Protein AF-M3HJ06-F1 (afdb_monomer)

Mean predicted aligned error: 12.3 Å

Sequence (141 aa):
MNFLERIQNQKVKDTDTFRDLQANIYREYIKHQLALKNFLQAMDILERYIQIGNKYYEDSEAQGFLANCYERAYRLSKKNRDDIAREKYDILRKNTDFYTLSSNLEKTLRIILNFPKNFLKTKQEFLINYLGSAKNLSNNQ

Solvent-accessible surface area (backbone atoms only — not comparable to full-atom values): 7794 Å² total; per-residue (Å²): 134,62,76,71,74,70,61,76,58,60,78,56,61,71,32,66,68,46,44,53,52,52,45,52,53,43,51,56,51,34,53,53,27,52,75,70,65,37,39,73,66,24,34,63,46,42,58,54,41,35,65,75,38,68,78,47,49,68,29,60,67,58,44,52,54,36,28,52,24,27,50,52,50,24,55,48,20,60,73,70,68,35,66,69,58,25,54,54,24,52,52,50,25,53,55,39,50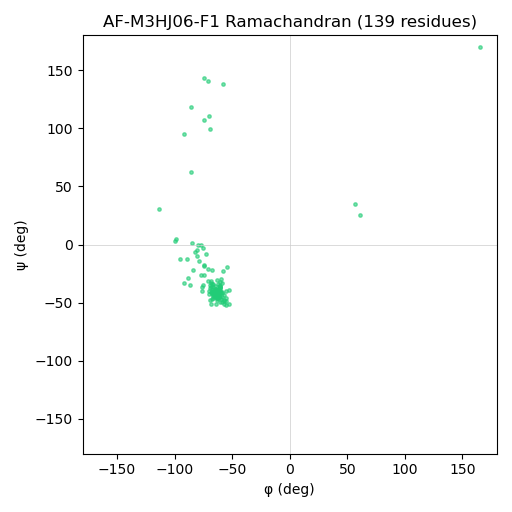,49,51,49,52,51,52,50,48,51,54,49,49,53,57,64,68,72,50,68,76,90,65,54,79,70,44,60,61,51,54,52,50,55,56,52,54,55,54,61,67,68,71,76,114

Organism: NCBI:txid1001598

Secondary structure (DSSP, 8-state):
--TTTT---HHHHTSHHHHHHHHHHHHHHHHHHHHTT-HHHHHHHHHHHHTT-HHHHT-HHHHHHHHHHHHHHHHHHHHHT-HHHHHHHHHHHHHHHHHHHHHHHHHHHHHHHTS-GGG-TTHHHHHHHHHHHHHHHHS--

Radius of gyration: 19.93 Å; Cα contacts (8 Å, |Δi|>4): 89; chains: 1; bounding box: 52×38×54 Å

pLDDT: mean 76.67, std 16.76, range [36.75, 93.75]

Structure (mmCIF, N/CA/C/O backbone):
data_AF-M3HJ06-F1
#
_entry.id   AF-M3HJ06-F1
#
loop_
_atom_site.group_PDB
_atom_site.id
_atom_site.type_symbol
_atom_site.label_atom_id
_atom_site.label_alt_id
_atom_site.label_comp_id
_atom_site.label_asym_id
_atom_site.label_entity_id
_atom_site.label_seq_id
_atom_site.pdbx_PDB_ins_code
_atom_site.Cartn_x
_atom_site.Cartn_y
_atom_site.Cartn_z
_atom_site.occupancy
_atom_site.B_iso_or_equiv
_atom_site.auth_seq_id
_atom_site.auth_comp_id
_atom_site.auth_asym_id
_atom_site.auth_atom_id
_atom_site.pdbx_PDB_model_num
ATOM 1 N N . MET A 1 1 ? -13.301 -13.461 -5.857 1.00 44.66 1 MET A N 1
ATOM 2 C CA . MET A 1 1 ? -14.358 -12.445 -6.053 1.00 44.66 1 MET A CA 1
ATOM 3 C C . MET A 1 1 ? -15.022 -12.183 -4.714 1.00 44.66 1 MET A C 1
ATOM 5 O O . MET A 1 1 ? -15.410 -13.134 -4.047 1.00 44.66 1 MET A O 1
ATOM 9 N N . ASN A 1 2 ? -14.986 -10.928 -4.272 1.00 60.72 2 ASN A N 1
ATOM 10 C CA . ASN A 1 2 ? -14.997 -10.518 -2.867 1.00 60.72 2 ASN A CA 1
ATOM 11 C C . ASN A 1 2 ? -16.444 -10.416 -2.343 1.00 60.72 2 ASN A C 1
ATOM 13 O O . ASN A 1 2 ? -17.223 -9.613 -2.847 1.00 60.72 2 ASN A O 1
ATOM 17 N N . PHE A 1 3 ? -16.842 -11.199 -1.333 1.00 69.44 3 PHE A N 1
ATOM 18 C CA . PHE A 1 3 ? -18.203 -11.119 -0.76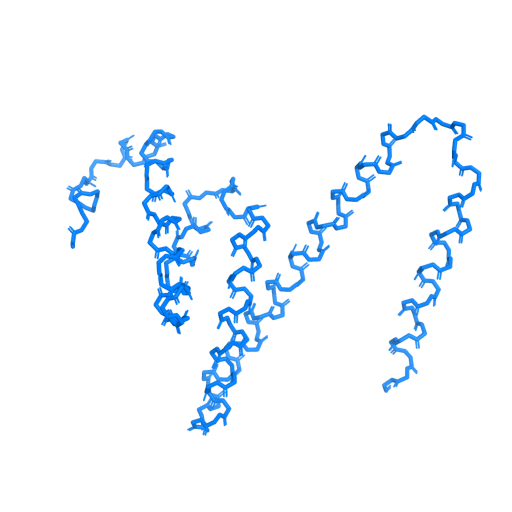4 1.00 69.44 3 PHE A CA 1
ATOM 19 C C . PHE A 1 3 ? -18.545 -9.716 -0.231 1.00 69.44 3 PHE A C 1
ATOM 21 O O . PHE A 1 3 ? -19.713 -9.337 -0.203 1.00 69.44 3 PHE A O 1
ATOM 28 N N . LEU A 1 4 ? -17.527 -8.920 0.102 1.00 68.75 4 LEU A N 1
ATOM 29 C CA . LEU A 1 4 ? -17.666 -7.518 0.491 1.00 68.75 4 LEU A CA 1
ATOM 30 C C . LEU A 1 4 ? -18.115 -6.601 -0.653 1.00 68.75 4 LEU A C 1
ATOM 32 O O . LEU A 1 4 ? -18.844 -5.645 -0.407 1.00 68.75 4 LEU A O 1
ATOM 36 N N . GLU A 1 5 ? -17.754 -6.898 -1.904 1.00 69.94 5 GLU A N 1
ATOM 37 C CA . GLU A 1 5 ? -18.178 -6.106 -3.072 1.00 69.94 5 GLU A CA 1
ATOM 38 C C . GLU A 1 5 ? -19.671 -6.294 -3.378 1.00 69.94 5 GLU A C 1
ATOM 40 O O . GLU A 1 5 ? -20.297 -5.428 -3.989 1.00 69.94 5 GLU A O 1
ATOM 45 N N . ARG A 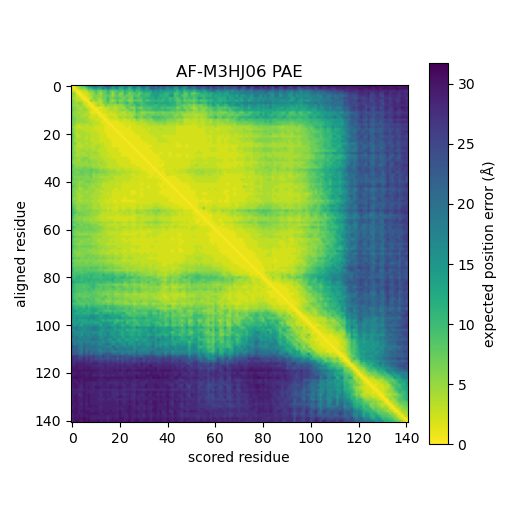1 6 ? -20.267 -7.397 -2.901 1.00 77.62 6 ARG A N 1
ATOM 46 C CA . ARG A 1 6 ? -21.709 -7.665 -3.023 1.00 77.62 6 ARG A CA 1
ATOM 47 C C . ARG A 1 6 ? -22.552 -6.820 -2.071 1.00 77.62 6 ARG A C 1
ATOM 49 O O . ARG A 1 6 ? -23.752 -6.679 -2.297 1.00 77.62 6 ARG A O 1
ATOM 56 N N . ILE A 1 7 ? -21.957 -6.260 -1.019 1.00 78.31 7 ILE A N 1
ATOM 57 C CA . ILE A 1 7 ? -22.654 -5.334 -0.128 1.00 78.31 7 ILE A CA 1
ATOM 58 C C . ILE A 1 7 ? -22.787 -4.011 -0.880 1.00 78.31 7 ILE A C 1
ATOM 60 O O . ILE A 1 7 ? -21.807 -3.304 -1.077 1.00 78.31 7 ILE A O 1
ATOM 64 N N . GLN A 1 8 ? -23.995 -3.676 -1.336 1.00 78.75 8 GLN A N 1
ATOM 65 C CA . GLN A 1 8 ? -24.256 -2.419 -2.053 1.00 78.75 8 GLN A CA 1
ATOM 66 C C . GLN A 1 8 ? -24.767 -1.296 -1.146 1.00 78.75 8 GLN A C 1
ATOM 68 O O . GLN A 1 8 ? -24.783 -0.137 -1.548 1.00 78.75 8 GLN A O 1
ATOM 73 N N . ASN A 1 9 ? -25.160 -1.618 0.090 1.00 87.06 9 ASN A N 1
ATOM 74 C CA . ASN A 1 9 ? -25.674 -0.629 1.026 1.00 87.06 9 ASN A CA 1
ATOM 75 C C . ASN A 1 9 ? -24.551 0.311 1.494 1.00 87.06 9 ASN A C 1
ATOM 77 O O . ASN A 1 9 ? -23.668 -0.091 2.254 1.00 87.06 9 ASN A O 1
ATOM 81 N N . GLN A 1 10 ? -24.619 1.572 1.065 1.00 81.88 10 GLN A N 1
ATOM 82 C CA . GLN A 1 10 ? -23.610 2.585 1.369 1.00 81.88 10 GLN A CA 1
ATOM 83 C C . GLN A 1 10 ? -23.471 2.846 2.876 1.00 81.88 10 GLN A C 1
ATOM 85 O O . GLN A 1 10 ? -22.356 2.967 3.372 1.00 81.88 10 GLN A O 1
ATOM 90 N N . LYS A 1 11 ? -24.576 2.792 3.634 1.00 83.88 11 LYS A N 1
ATOM 91 C CA . LYS A 1 11 ? -24.543 2.972 5.096 1.00 83.88 11 LYS A CA 1
ATOM 92 C C . LYS A 1 11 ? -23.690 1.916 5.791 1.00 83.88 11 LYS A C 1
ATOM 94 O O . LYS A 1 11 ? -23.091 2.207 6.813 1.00 83.88 11 LYS A O 1
ATOM 99 N N . VAL A 1 12 ? -23.640 0.700 5.241 1.00 82.62 12 VAL A N 1
ATOM 100 C CA . VAL A 1 12 ? -22.798 -0.385 5.763 1.00 82.62 12 VAL A CA 1
ATOM 101 C C . VAL A 1 12 ? -21.338 -0.157 5.374 1.00 82.62 12 VAL A C 1
ATOM 103 O O . VAL A 1 12 ? -20.462 -0.339 6.212 1.00 82.62 12 VAL A O 1
ATOM 106 N N . LYS A 1 13 ? -21.064 0.305 4.147 1.00 82.06 13 LYS A N 1
ATOM 107 C CA . LYS A 1 13 ? -19.698 0.617 3.683 1.00 82.06 13 LYS A CA 1
ATOM 108 C C . LYS A 1 13 ? -19.026 1.745 4.457 1.00 82.06 13 LYS A C 1
ATOM 110 O O . LYS A 1 13 ? -17.806 1.755 4.595 1.00 82.06 13 LYS A O 1
ATOM 115 N N . ASP A 1 14 ? -19.824 2.686 4.945 1.00 83.50 14 ASP A N 1
ATOM 116 C CA . ASP A 1 14 ? -19.328 3.822 5.713 1.00 83.50 14 ASP A CA 1
ATOM 117 C C . ASP A 1 14 ? -19.087 3.498 7.189 1.00 83.50 14 ASP A C 1
ATOM 119 O O . ASP A 1 14 ? -18.516 4.321 7.900 1.00 83.50 14 ASP A O 1
ATOM 123 N N . THR A 1 15 ? -19.463 2.299 7.647 1.00 89.75 15 THR A N 1
ATOM 124 C CA . THR A 1 15 ? -19.128 1.854 9.003 1.00 89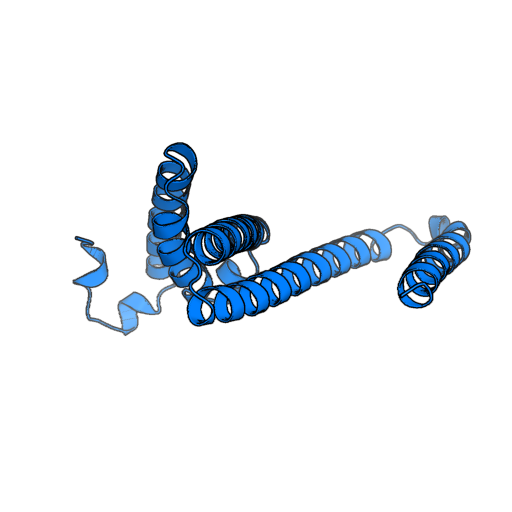.75 15 THR A CA 1
ATOM 125 C C . THR A 1 15 ? -17.639 1.559 9.138 1.00 89.75 15 THR A C 1
ATOM 127 O O . THR A 1 15 ? -17.020 0.947 8.262 1.00 89.75 15 THR A O 1
ATOM 130 N N . ASP A 1 16 ? -17.074 1.929 10.286 1.00 88.62 16 ASP A N 1
ATOM 131 C CA . ASP A 1 16 ? -15.672 1.647 10.600 1.00 88.62 16 ASP A CA 1
ATOM 132 C C . ASP A 1 16 ? -15.384 0.141 10.615 1.00 88.62 16 ASP A C 1
ATOM 134 O O . ASP A 1 16 ? -14.345 -0.294 10.131 1.00 88.62 16 ASP A O 1
ATOM 138 N N . THR A 1 17 ? -16.337 -0.679 11.070 1.00 89.56 17 THR A N 1
ATOM 139 C CA . THR A 1 17 ? -16.220 -2.145 11.069 1.00 89.56 17 THR A CA 1
ATOM 140 C C . THR A 1 17 ? -16.084 -2.728 9.666 1.00 89.56 17 THR A C 1
ATOM 142 O O . THR A 1 17 ? -15.278 -3.637 9.459 1.00 89.56 17 THR A O 1
ATOM 145 N N . PHE A 1 18 ? -16.833 -2.213 8.686 1.00 89.25 18 PHE A N 1
ATOM 146 C CA . PHE A 1 18 ? -16.686 -2.641 7.295 1.00 89.25 18 PHE A CA 1
ATOM 147 C C . PHE A 1 18 ? -15.321 -2.235 6.729 1.00 89.25 18 PHE A C 1
ATOM 149 O O . PHE A 1 18 ? -14.643 -3.060 6.113 1.00 89.25 18 PHE A O 1
ATOM 156 N N . ARG A 1 19 ? -14.902 -0.985 6.964 1.00 89.44 19 ARG A N 1
ATOM 157 C CA . ARG A 1 19 ? -13.615 -0.455 6.487 1.00 89.44 19 ARG A CA 1
ATOM 158 C C . ARG A 1 19 ? -12.429 -1.196 7.102 1.00 89.44 19 ARG A C 1
ATOM 160 O O . ARG A 1 19 ? -11.518 -1.579 6.373 1.00 89.44 19 ARG A O 1
ATOM 167 N N . ASP A 1 20 ? -12.472 -1.493 8.401 1.00 90.81 20 ASP A N 1
ATOM 168 C CA . ASP A 1 20 ? -11.437 -2.273 9.085 1.00 90.81 20 ASP A CA 1
ATOM 169 C C . ASP A 1 20 ? -11.373 -3.717 8.562 1.00 90.81 20 ASP A C 1
ATOM 171 O O . ASP A 1 20 ? -10.281 -4.235 8.320 1.00 90.81 20 ASP A O 1
ATOM 175 N N . LEU A 1 21 ? -12.518 -4.363 8.314 1.00 90.75 21 LEU A N 1
ATOM 176 C CA . LEU A 1 21 ? -12.546 -5.704 7.722 1.00 90.75 21 LEU A CA 1
ATOM 177 C C . LEU A 1 21 ? -11.954 -5.709 6.305 1.00 90.75 21 LEU A C 1
ATOM 179 O O . LEU A 1 21 ? -11.124 -6.562 5.982 1.00 90.75 21 LEU A O 1
ATOM 183 N N . GLN A 1 22 ? -12.349 -4.744 5.472 1.00 90.38 22 GLN A N 1
ATOM 184 C CA . GLN A 1 22 ? -11.814 -4.579 4.122 1.00 90.38 22 GLN A CA 1
ATOM 185 C C . GLN A 1 22 ? -10.297 -4.346 4.150 1.00 90.38 22 GLN A C 1
ATOM 187 O O . GLN A 1 22 ? -9.553 -5.014 3.430 1.00 90.38 22 GLN A O 1
ATOM 192 N N . ALA A 1 23 ? -9.834 -3.455 5.026 1.00 90.81 23 ALA A N 1
ATOM 193 C CA . ALA A 1 23 ? -8.424 -3.147 5.216 1.00 90.81 23 ALA A CA 1
ATOM 194 C C . ALA A 1 23 ? -7.610 -4.374 5.657 1.00 90.81 23 ALA A C 1
ATOM 196 O O . ALA A 1 23 ? -6.500 -4.584 5.169 1.00 90.81 23 ALA A O 1
ATOM 197 N N . ASN A 1 24 ? -8.155 -5.213 6.543 1.00 91.50 24 ASN A N 1
ATOM 198 C CA . ASN A 1 24 ? -7.488 -6.437 6.996 1.00 91.50 24 ASN A CA 1
ATOM 199 C C . ASN A 1 24 ? -7.347 -7.470 5.873 1.00 91.50 24 ASN A C 1
ATOM 201 O O . ASN A 1 24 ? -6.274 -8.048 5.705 1.00 91.50 24 ASN A O 1
ATOM 205 N N . ILE A 1 25 ? -8.391 -7.657 5.063 1.00 91.38 25 ILE A N 1
ATOM 206 C CA . ILE A 1 25 ? -8.334 -8.558 3.904 1.00 91.38 25 ILE A CA 1
ATOM 207 C C . ILE A 1 25 ? -7.294 -8.069 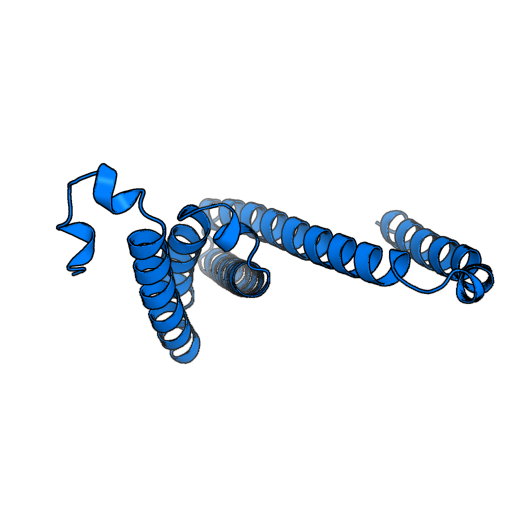2.897 1.00 91.38 25 ILE A C 1
ATOM 209 O O . ILE A 1 25 ? -6.496 -8.863 2.400 1.00 91.38 25 ILE A O 1
ATOM 213 N N . TYR A 1 26 ? -7.270 -6.764 2.616 1.00 92.56 26 TYR A N 1
ATOM 214 C CA . TYR A 1 26 ? -6.266 -6.189 1.726 1.00 92.56 26 TYR A CA 1
ATOM 215 C C . TYR A 1 26 ? -4.855 -6.373 2.277 1.00 92.56 26 TYR A C 1
ATOM 217 O O . TYR A 1 26 ? -3.992 -6.818 1.528 1.00 92.56 26 TYR A O 1
ATOM 225 N N . ARG A 1 27 ? -4.616 -6.123 3.572 1.00 91.12 27 ARG A N 1
ATOM 226 C CA . ARG A 1 27 ? -3.293 -6.318 4.189 1.00 91.12 27 ARG A CA 1
ATOM 227 C C . ARG A 1 27 ? -2.773 -7.741 4.039 1.00 91.12 27 ARG A C 1
ATOM 229 O O . ARG A 1 27 ? -1.638 -7.921 3.603 1.00 91.12 27 ARG A O 1
ATOM 236 N N . GLU A 1 28 ? -3.584 -8.743 4.358 1.00 92.44 28 GLU A N 1
ATOM 237 C CA . GLU A 1 28 ? -3.160 -10.141 4.221 1.00 92.44 28 GLU A CA 1
ATOM 238 C C . GLU A 1 28 ? -2.912 -10.515 2.758 1.00 92.44 28 GLU A C 1
ATOM 240 O O . GLU A 1 28 ? -1.897 -11.130 2.426 1.00 92.44 28 GLU A O 1
ATOM 245 N N . TYR A 1 29 ? -3.768 -10.054 1.846 1.00 92.00 29 TYR A N 1
ATOM 246 C CA . TYR A 1 29 ? -3.555 -10.296 0.425 1.00 92.00 29 TYR A CA 1
ATOM 247 C C . TYR A 1 29 ? -2.267 -9.637 -0.090 1.00 92.00 29 TYR A C 1
ATOM 249 O O . TYR A 1 29 ? -1.493 -10.278 -0.802 1.00 92.00 29 TYR A O 1
ATOM 257 N N . ILE A 1 30 ? -1.998 -8.385 0.294 1.00 92.88 30 ILE A N 1
ATOM 258 C CA . ILE A 1 30 ? -0.771 -7.659 -0.061 1.00 92.88 30 ILE A CA 1
ATOM 259 C C . ILE A 1 30 ? 0.456 -8.436 0.415 1.00 92.88 30 ILE A C 1
ATOM 261 O O . ILE A 1 30 ? 1.362 -8.669 -0.384 1.00 92.88 30 ILE A O 1
ATOM 265 N N . LYS A 1 31 ? 0.474 -8.900 1.672 1.00 92.38 31 LYS A N 1
ATOM 266 C CA . LYS A 1 31 ? 1.584 -9.702 2.215 1.00 92.38 31 LYS A CA 1
ATOM 267 C C . LYS A 1 31 ? 1.863 -10.936 1.359 1.00 92.38 31 LYS A C 1
ATOM 269 O O . LYS A 1 31 ? 3.016 -11.187 1.007 1.00 92.38 31 LYS A O 1
ATOM 274 N N . HIS A 1 32 ? 0.823 -11.675 0.974 1.00 93.75 32 HIS A N 1
ATOM 275 C CA . HIS A 1 32 ? 0.980 -12.846 0.113 1.00 93.75 32 HIS A CA 1
ATOM 276 C C . HIS A 1 32 ? 1.506 -12.486 -1.281 1.00 93.75 32 HIS A C 1
ATOM 278 O O . HIS A 1 32 ? 2.412 -13.153 -1.780 1.00 93.75 32 HIS A O 1
ATOM 284 N N . GLN A 1 33 ? 1.003 -11.414 -1.901 1.00 92.75 33 GLN A N 1
ATOM 285 C CA . GLN A 1 33 ? 1.495 -10.987 -3.215 1.00 92.75 33 GLN A CA 1
ATOM 286 C C . GLN A 1 33 ? 2.949 -10.514 -3.171 1.00 92.75 33 GLN A C 1
ATOM 288 O O . GLN A 1 33 ? 3.730 -10.843 -4.066 1.00 92.75 33 GLN A O 1
ATOM 293 N N . LEU A 1 34 ? 3.342 -9.793 -2.119 1.00 91.19 34 LEU A N 1
ATOM 294 C CA . LEU A 1 34 ? 4.727 -9.369 -1.919 1.00 91.19 34 LEU A CA 1
ATOM 295 C C . LEU A 1 34 ? 5.657 -10.569 -1.699 1.00 91.19 34 LEU A C 1
ATOM 297 O O . LEU A 1 34 ? 6.729 -10.617 -2.304 1.00 91.19 34 LEU A O 1
ATOM 301 N N . ALA A 1 35 ? 5.234 -11.574 -0.924 1.00 92.50 35 ALA A N 1
ATOM 302 C CA . ALA A 1 35 ? 5.991 -12.814 -0.733 1.00 92.50 35 ALA A CA 1
ATOM 303 C C . ALA A 1 35 ? 6.219 -13.569 -2.057 1.00 92.50 35 ALA A C 1
ATOM 305 O O . ALA A 1 35 ? 7.305 -14.097 -2.300 1.00 92.50 35 ALA A O 1
ATOM 306 N N . LEU A 1 36 ? 5.224 -13.553 -2.948 1.00 93.19 36 LEU A N 1
ATOM 307 C CA . LEU A 1 36 ? 5.309 -14.131 -4.293 1.00 93.19 36 LEU A CA 1
ATOM 308 C C . LEU A 1 36 ? 6.039 -13.235 -5.309 1.00 93.19 36 LEU A C 1
ATOM 310 O O . LEU A 1 36 ? 6.197 -13.630 -6.461 1.00 93.19 36 LEU A O 1
ATOM 314 N N . LYS A 1 37 ? 6.515 -12.049 -4.903 1.00 91.50 37 LYS A N 1
ATOM 315 C CA . LYS A 1 37 ? 7.148 -11.040 -5.775 1.00 91.50 37 LYS A CA 1
ATOM 316 C C . LYS A 1 37 ? 6.225 -10.516 -6.887 1.00 91.50 37 LYS A C 1
ATOM 318 O O . LYS A 1 37 ? 6.696 -10.001 -7.903 1.00 91.50 37 LYS A O 1
ATOM 323 N N . ASN A 1 38 ? 4.913 -10.576 -6.676 1.00 93.12 38 ASN A N 1
ATOM 324 C CA . ASN A 1 38 ? 3.891 -10.069 -7.591 1.00 93.12 38 ASN A CA 1
ATOM 325 C C . ASN A 1 38 ? 3.615 -8.576 -7.352 1.00 93.12 38 ASN A C 1
ATOM 327 O O . ASN A 1 38 ? 2.510 -8.165 -6.998 1.00 93.12 38 ASN A O 1
ATOM 331 N N . PHE A 1 39 ? 4.633 -7.740 -7.560 1.00 90.62 39 PHE A N 1
ATOM 332 C CA . PHE A 1 39 ? 4.593 -6.317 -7.195 1.00 90.62 39 PHE A CA 1
ATOM 333 C C . PHE A 1 39 ? 3.487 -5.516 -7.897 1.00 90.62 39 PHE A C 1
ATOM 335 O O . PHE A 1 39 ? 2.887 -4.651 -7.275 1.00 90.62 39 PHE A O 1
ATOM 342 N N . LEU A 1 40 ? 3.168 -5.813 -9.162 1.00 89.81 40 LEU A N 1
ATOM 343 C CA . LEU A 1 40 ? 2.111 -5.093 -9.891 1.00 89.81 40 LEU A CA 1
ATOM 344 C C . LEU A 1 40 ? 0.712 -5.384 -9.332 1.00 89.81 40 LEU A C 1
ATOM 346 O O . LEU A 1 40 ? -0.128 -4.494 -9.273 1.00 89.81 40 LEU A O 1
ATOM 350 N N . GLN A 1 41 ? 0.470 -6.623 -8.900 1.00 89.81 41 GLN A N 1
ATOM 351 C CA . GLN A 1 41 ? -0.804 -7.022 -8.298 1.00 89.81 41 GLN A CA 1
ATOM 352 C C . GLN A 1 41 ? -0.912 -6.509 -6.858 1.00 89.81 41 GLN A C 1
ATOM 354 O O . GLN A 1 41 ? -1.986 -6.101 -6.429 1.00 89.81 41 GLN A O 1
ATOM 359 N N . ALA A 1 42 ? 0.205 -6.493 -6.122 1.00 92.12 42 ALA A N 1
ATOM 360 C CA . ALA A 1 42 ? 0.270 -5.880 -4.798 1.00 92.12 42 ALA A CA 1
ATOM 361 C C . ALA A 1 42 ? -0.008 -4.368 -4.859 1.00 92.12 42 ALA A C 1
ATOM 363 O O . ALA A 1 42 ? -0.772 -3.863 -4.042 1.00 92.12 42 ALA A O 1
ATOM 364 N N . MET A 1 43 ? 0.559 -3.669 -5.849 1.00 92.69 43 MET A N 1
ATOM 365 C CA . MET A 1 43 ? 0.375 -2.231 -6.080 1.00 92.69 43 MET A CA 1
ATOM 366 C C . MET A 1 43 ? -1.100 -1.847 -6.210 1.00 92.69 43 MET A C 1
ATOM 368 O O . MET A 1 43 ? -1.572 -0.987 -5.479 1.00 92.69 43 MET A O 1
ATOM 372 N N . ASP A 1 44 ? -1.842 -2.534 -7.078 1.00 90.75 44 ASP A N 1
ATOM 373 C CA . ASP A 1 44 ? -3.265 -2.266 -7.320 1.00 90.75 44 ASP A CA 1
ATOM 374 C C . ASP A 1 44 ? -4.129 -2.426 -6.048 1.00 90.75 44 ASP A C 1
ATOM 376 O O . ASP A 1 44 ? -5.146 -1.761 -5.854 1.00 90.75 44 ASP A O 1
ATOM 380 N N . ILE A 1 45 ? -3.721 -3.296 -5.124 1.00 92.44 45 ILE A N 1
ATOM 381 C CA . ILE A 1 45 ? -4.445 -3.507 -3.863 1.00 92.44 45 ILE A CA 1
ATOM 382 C C . ILE A 1 45 ? -3.995 -2.513 -2.796 1.00 92.44 45 ILE A C 1
ATOM 384 O O . ILE A 1 45 ? -4.824 -2.043 -2.021 1.00 92.44 45 ILE A O 1
ATOM 388 N N . LEU A 1 46 ? -2.715 -2.140 -2.788 1.00 92.00 46 LEU A N 1
ATOM 389 C CA . LEU A 1 46 ? -2.186 -1.068 -1.947 1.00 92.00 46 LEU A CA 1
ATOM 390 C C . LEU A 1 46 ? -2.835 0.282 -2.279 1.00 92.00 46 LEU A C 1
ATOM 392 O O . LEU A 1 46 ? -3.252 0.986 -1.363 1.00 92.00 46 LEU A O 1
ATOM 396 N N . GLU A 1 47 ? -2.995 0.614 -3.563 1.00 91.12 47 GLU A N 1
ATOM 397 C CA . GLU A 1 47 ? -3.701 1.826 -4.005 1.00 91.12 47 GLU A CA 1
ATOM 398 C C . GLU A 1 47 ? -5.151 1.848 -3.497 1.00 91.12 47 GLU A C 1
ATOM 400 O O . GLU A 1 47 ? -5.627 2.864 -2.991 1.00 91.12 47 GLU A O 1
ATOM 405 N N . ARG A 1 48 ? -5.842 0.704 -3.543 1.00 90.88 48 ARG A N 1
ATOM 406 C CA . ARG A 1 48 ? -7.199 0.574 -2.994 1.00 90.88 48 ARG A CA 1
ATOM 407 C C . ARG A 1 48 ? -7.235 0.640 -1.469 1.00 90.88 48 ARG A C 1
ATOM 409 O O . ARG A 1 48 ? -8.185 1.184 -0.917 1.00 90.88 48 ARG A O 1
ATOM 416 N N . TYR A 1 49 ? -6.221 0.113 -0.786 1.00 92.25 49 TYR A N 1
ATOM 417 C CA . TYR A 1 49 ? -6.106 0.152 0.674 1.00 92.25 49 TYR A CA 1
ATOM 418 C C . TYR A 1 49 ? -5.981 1.582 1.203 1.00 92.25 49 TYR A C 1
ATOM 420 O O . TYR A 1 49 ? -6.727 1.968 2.103 1.00 92.25 49 TYR A O 1
ATOM 428 N N . ILE A 1 50 ? -5.102 2.395 0.612 1.00 89.81 50 ILE A N 1
ATOM 429 C CA . ILE A 1 50 ? -4.909 3.783 1.058 1.00 89.81 50 ILE A CA 1
ATOM 430 C C . ILE A 1 50 ? -6.138 4.665 0.788 1.00 89.81 50 ILE A C 1
ATOM 432 O O . ILE A 1 50 ? -6.329 5.677 1.455 1.00 89.81 50 ILE A O 1
ATOM 436 N N . GLN A 1 51 ? -6.999 4.270 -0.155 1.00 88.69 51 GLN A N 1
ATOM 437 C CA . GLN A 1 51 ? -8.246 4.970 -0.477 1.00 88.69 51 GLN A CA 1
ATOM 438 C C . GLN A 1 51 ? -9.405 4.648 0.480 1.00 88.69 51 GLN A C 1
ATOM 440 O O . GLN A 1 51 ? -10.425 5.3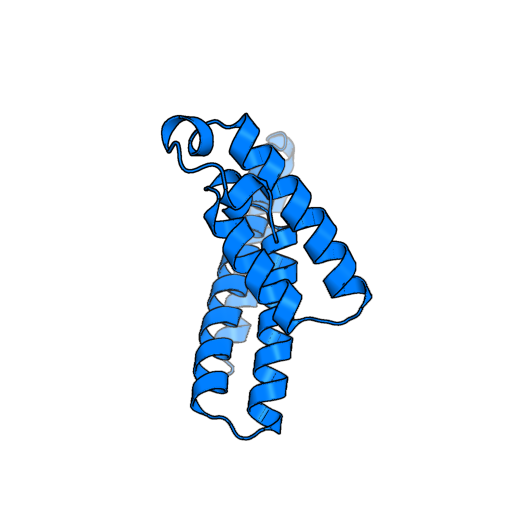31 0.428 1.00 88.69 51 GLN A O 1
ATOM 445 N N . ILE A 1 52 ? -9.276 3.649 1.367 1.00 87.81 52 ILE A N 1
ATOM 446 C CA . ILE A 1 52 ? -10.340 3.298 2.331 1.00 87.81 52 ILE A CA 1
ATOM 447 C C . ILE A 1 52 ? -10.618 4.466 3.296 1.00 87.81 52 ILE A C 1
ATOM 449 O O . ILE A 1 52 ? -11.757 4.674 3.716 1.00 87.81 52 ILE A O 1
ATOM 453 N N . GLY A 1 53 ? -9.588 5.239 3.654 1.00 85.44 53 GLY A N 1
ATOM 454 C CA . GLY A 1 53 ? -9.712 6.415 4.514 1.00 85.44 53 GLY A CA 1
ATOM 455 C C . GLY A 1 53 ? -8.370 6.906 5.061 1.00 85.44 53 GLY A C 1
ATOM 456 O O . GLY A 1 53 ? -7.359 6.211 4.967 1.00 85.44 53 GLY A O 1
ATOM 457 N N . ASN A 1 54 ? -8.371 8.088 5.688 1.00 85.25 54 ASN A N 1
ATOM 458 C CA . ASN A 1 54 ? -7.146 8.778 6.131 1.00 85.25 54 ASN A CA 1
ATOM 459 C C . ASN A 1 54 ? -6.254 7.924 7.043 1.00 85.25 54 ASN A C 1
ATOM 461 O O . ASN A 1 54 ? -5.043 7.899 6.859 1.00 85.25 54 ASN A O 1
ATOM 465 N N . LYS A 1 55 ? -6.853 7.151 7.960 1.00 88.69 55 LYS A N 1
ATOM 466 C CA . LYS A 1 55 ? -6.141 6.213 8.848 1.00 88.69 55 LYS A CA 1
ATOM 467 C C . LYS A 1 55 ? -5.236 5.242 8.078 1.00 88.69 55 LYS A C 1
ATOM 469 O O . LYS A 1 55 ? -4.154 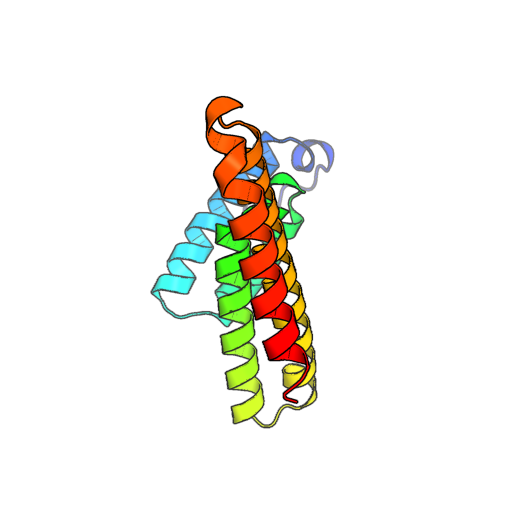4.915 8.551 1.00 88.69 55 LYS A O 1
ATOM 474 N N . TYR A 1 56 ? -5.693 4.758 6.924 1.00 88.38 56 TYR A N 1
ATOM 475 C CA . TYR A 1 56 ? -4.966 3.790 6.097 1.00 88.38 56 TYR A CA 1
ATOM 476 C C . TYR A 1 56 ? -4.025 4.483 5.110 1.00 88.38 56 TYR A C 1
ATOM 478 O O . TYR A 1 56 ? -2.982 3.936 4.771 1.00 88.38 56 TYR A O 1
ATOM 486 N N . TYR A 1 57 ? -4.357 5.704 4.686 1.00 84.19 57 TYR A N 1
ATOM 487 C CA . TYR A 1 57 ? -3.454 6.551 3.912 1.00 84.19 57 TYR A CA 1
ATOM 488 C C . TYR A 1 57 ? -2.202 6.947 4.715 1.00 84.19 57 TYR A C 1
ATOM 490 O O . TYR A 1 57 ? -1.097 6.950 4.179 1.00 84.19 57 TYR A O 1
ATOM 498 N N . GLU A 1 58 ? -2.352 7.225 6.010 1.00 83.44 58 GLU A N 1
ATOM 499 C CA . GLU A 1 58 ? -1.259 7.579 6.932 1.00 83.44 58 GLU A CA 1
ATOM 500 C C . GLU A 1 58 ? -0.419 6.376 7.403 1.00 83.44 58 GLU A C 1
ATOM 502 O O . GLU A 1 58 ? 0.550 6.530 8.159 1.00 83.44 58 GLU A O 1
ATOM 507 N N . ASP A 1 59 ? -0.764 5.168 6.951 1.00 85.81 59 ASP A N 1
ATOM 508 C CA . ASP A 1 59 ? -0.028 3.946 7.246 1.00 85.81 59 ASP A CA 1
ATOM 509 C C . ASP A 1 59 ? 1.335 3.958 6.533 1.00 85.81 59 ASP A C 1
ATOM 511 O O . ASP A 1 59 ? 1.457 3.673 5.340 1.00 85.81 59 ASP A O 1
ATOM 515 N N . SER A 1 60 ? 2.378 4.313 7.289 1.00 81.50 60 SER A N 1
ATOM 516 C CA . SER A 1 60 ? 3.751 4.435 6.780 1.00 81.50 60 SER A CA 1
ATOM 517 C C . SER A 1 60 ? 4.272 3.125 6.180 1.00 81.50 60 SER A C 1
ATOM 519 O O . SER A 1 60 ? 5.007 3.155 5.194 1.00 81.50 60 SER A O 1
ATOM 521 N N . GLU A 1 61 ? 3.858 1.973 6.718 1.00 85.94 61 GLU A N 1
ATOM 522 C CA . GLU A 1 61 ? 4.273 0.672 6.190 1.00 85.94 61 GLU A CA 1
ATOM 523 C C . GLU A 1 61 ? 3.648 0.427 4.809 1.00 85.94 61 GLU A C 1
ATOM 525 O O . GLU A 1 61 ? 4.356 0.106 3.850 1.00 85.94 61 GLU A O 1
ATOM 530 N N . ALA A 1 62 ? 2.340 0.664 4.674 1.00 88.06 62 ALA A N 1
ATOM 531 C CA . ALA A 1 62 ? 1.638 0.525 3.399 1.00 88.06 62 ALA A CA 1
ATOM 532 C C . ALA A 1 62 ? 2.179 1.495 2.336 1.00 88.06 62 ALA A C 1
ATOM 534 O O . ALA A 1 62 ? 2.415 1.093 1.195 1.00 88.06 62 ALA A O 1
ATOM 535 N N . GLN A 1 63 ? 2.444 2.749 2.714 1.00 86.62 63 GLN A N 1
ATOM 536 C CA . GLN A 1 63 ? 3.055 3.739 1.823 1.00 86.62 63 GLN A CA 1
ATOM 537 C C . GLN A 1 63 ? 4.472 3.323 1.398 1.00 86.62 63 GLN A C 1
ATOM 539 O O . GLN A 1 63 ? 4.831 3.456 0.227 1.00 86.62 63 GLN A O 1
ATOM 544 N N . GLY A 1 64 ? 5.260 2.743 2.309 1.00 86.81 64 GLY A N 1
ATOM 545 C CA . GLY A 1 64 ? 6.581 2.192 1.998 1.00 86.81 64 GLY A CA 1
ATOM 546 C C . GLY A 1 64 ? 6.527 1.025 1.005 1.00 86.81 64 GLY A C 1
ATOM 547 O O . GLY A 1 64 ? 7.298 0.991 0.041 1.00 86.81 64 GLY A O 1
ATOM 548 N N . PHE A 1 65 ? 5.588 0.088 1.179 1.00 90.31 65 PHE A N 1
ATOM 549 C CA . PHE A 1 65 ? 5.381 -0.995 0.211 1.00 90.31 65 PHE A CA 1
ATOM 550 C C . PHE A 1 65 ? 4.917 -0.477 -1.151 1.00 90.31 65 PHE A C 1
ATOM 552 O O . PHE A 1 65 ? 5.366 -0.981 -2.184 1.00 90.31 65 PHE A O 1
ATOM 559 N N . LEU A 1 66 ? 4.059 0.543 -1.168 1.00 90.81 66 LEU A N 1
ATOM 560 C CA . LEU A 1 66 ? 3.569 1.144 -2.402 1.00 90.81 66 LEU A CA 1
ATOM 561 C C . LEU A 1 66 ? 4.694 1.852 -3.173 1.00 90.81 66 LEU A C 1
ATOM 563 O O . LEU A 1 66 ? 4.846 1.615 -4.371 1.00 90.81 66 LEU A O 1
ATOM 567 N N . ALA A 1 67 ? 5.551 2.617 -2.487 1.00 88.25 67 ALA A N 1
ATOM 568 C CA . ALA A 1 67 ? 6.742 3.224 -3.086 1.00 88.25 67 ALA A CA 1
ATOM 569 C C . ALA A 1 67 ? 7.667 2.169 -3.718 1.00 88.25 67 ALA A C 1
ATOM 571 O O . ALA A 1 67 ? 8.128 2.327 -4.853 1.00 88.25 67 ALA A O 1
ATOM 572 N N . ASN A 1 68 ? 7.882 1.041 -3.028 1.00 89.19 68 ASN A N 1
ATOM 573 C CA . ASN A 1 68 ? 8.665 -0.073 -3.564 1.00 89.19 68 ASN A CA 1
ATOM 574 C C . ASN A 1 68 ? 8.036 -0.676 -4.832 1.00 89.19 68 ASN A C 1
ATOM 576 O O . ASN A 1 68 ? 8.742 -0.964 -5.805 1.00 89.19 68 ASN A O 1
ATOM 580 N N . CYS A 1 69 ? 6.711 -0.832 -4.844 1.00 91.94 69 CYS A N 1
ATOM 581 C CA . CYS A 1 69 ? 5.987 -1.328 -6.009 1.00 91.94 69 CYS A CA 1
ATOM 582 C C . CYS A 1 69 ? 6.102 -0.368 -7.203 1.00 91.94 69 CYS A C 1
ATOM 584 O O . CYS A 1 69 ? 6.387 -0.827 -8.313 1.00 91.94 69 CYS A O 1
ATOM 586 N N . TYR A 1 70 ? 5.974 0.947 -6.986 1.00 91.12 70 TYR A N 1
ATOM 587 C CA . TYR A 1 70 ? 6.169 1.950 -8.038 1.00 91.12 70 TYR A CA 1
ATOM 588 C C . TYR A 1 70 ? 7.594 1.960 -8.586 1.00 91.12 70 TYR A C 1
ATOM 590 O O . TYR A 1 70 ? 7.773 1.983 -9.802 1.00 91.12 70 TYR A O 1
ATOM 598 N N . GLU A 1 71 ? 8.614 1.857 -7.731 1.00 90.19 71 GLU A N 1
ATOM 599 C CA . GLU A 1 71 ? 10.008 1.732 -8.174 1.00 90.19 71 GLU A CA 1
ATOM 600 C C . GLU A 1 71 ? 10.204 0.491 -9.057 1.00 90.19 71 GLU A C 1
ATOM 602 O O . GLU A 1 71 ? 10.874 0.529 -10.097 1.00 90.19 71 GLU A O 1
ATOM 607 N N . ARG A 1 72 ? 9.577 -0.633 -8.692 1.00 90.62 72 ARG A N 1
ATOM 608 C CA . ARG A 1 72 ? 9.656 -1.854 -9.496 1.00 90.62 72 ARG A CA 1
ATOM 609 C C . ARG A 1 72 ? 8.945 -1.707 -10.840 1.00 90.62 72 ARG A C 1
ATOM 611 O O . ARG A 1 72 ? 9.486 -2.185 -11.843 1.00 90.62 72 ARG A O 1
ATOM 618 N N . ALA A 1 73 ? 7.784 -1.055 -10.857 1.00 89.81 73 ALA A N 1
ATOM 619 C CA . ALA A 1 73 ? 7.017 -0.763 -12.062 1.00 89.81 73 ALA A CA 1
ATOM 620 C C . ALA A 1 73 ? 7.782 0.192 -12.993 1.00 89.81 73 ALA A C 1
ATOM 622 O O . ALA A 1 73 ? 7.950 -0.114 -14.170 1.00 89.81 73 ALA A O 1
ATOM 623 N N . TYR A 1 74 ? 8.380 1.256 -12.456 1.00 90.88 74 TYR A N 1
ATOM 624 C CA . TYR A 1 74 ? 9.252 2.175 -13.190 1.00 90.88 74 TYR A CA 1
ATOM 625 C C . TYR A 1 74 ? 10.415 1.446 -13.883 1.00 90.88 74 TYR A C 1
ATOM 627 O O . TYR A 1 74 ? 10.646 1.615 -15.086 1.00 90.88 74 TYR A O 1
ATOM 635 N N . ARG A 1 75 ? 11.127 0.571 -13.155 1.00 90.31 75 ARG A N 1
ATOM 636 C CA . ARG A 1 75 ? 12.217 -0.242 -13.729 1.00 90.31 75 ARG A CA 1
ATOM 637 C C . ARG A 1 75 ? 11.731 -1.156 -14.852 1.00 90.31 75 ARG A C 1
ATOM 639 O O . ARG A 1 75 ? 12.459 -1.366 -15.823 1.00 90.31 75 ARG A O 1
ATOM 646 N N . LEU A 1 76 ? 10.528 -1.713 -14.717 1.00 91.19 76 LEU A N 1
ATOM 647 C CA . LEU A 1 76 ? 9.922 -2.555 -15.745 1.00 91.19 76 LEU A CA 1
ATOM 648 C C . LEU A 1 76 ? 9.568 -1.737 -16.994 1.00 91.19 76 LEU A C 1
ATOM 650 O O . LEU A 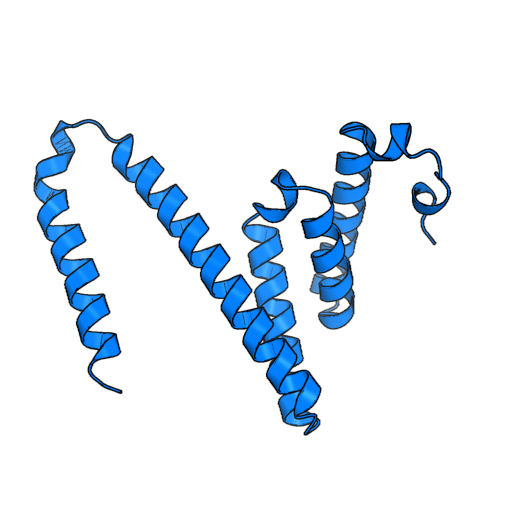1 76 ? 9.954 -2.136 -18.090 1.00 91.19 76 LEU A O 1
ATOM 654 N N . SER A 1 77 ? 8.937 -0.572 -16.839 1.00 88.94 77 SER A N 1
ATOM 655 C CA . SER A 1 77 ? 8.612 0.327 -17.954 1.00 88.94 77 SER A CA 1
ATOM 656 C C . SER A 1 77 ? 9.865 0.792 -18.693 1.00 88.94 77 SER A C 1
ATOM 658 O O . SER A 1 77 ? 9.904 0.777 -19.922 1.00 88.94 77 SER A O 1
ATOM 660 N N . LYS A 1 78 ? 10.949 1.090 -17.960 1.00 90.62 78 LYS A N 1
ATOM 661 C CA . LYS A 1 78 ? 12.257 1.404 -18.554 1.00 90.62 78 LYS A CA 1
ATOM 662 C C . LYS A 1 78 ? 12.806 0.246 -19.394 1.00 90.62 78 LYS A C 1
ATOM 664 O O . LYS A 1 78 ? 13.334 0.482 -20.477 1.00 90.62 78 LYS A O 1
ATOM 669 N N . LYS A 1 79 ? 12.676 -0.999 -18.920 1.00 91.62 79 LYS A N 1
ATOM 670 C CA . LYS A 1 79 ? 13.095 -2.197 -19.670 1.00 91.62 79 LYS A CA 1
ATOM 671 C C . LYS A 1 79 ? 12.243 -2.407 -20.925 1.00 91.62 79 LYS A C 1
ATOM 673 O O . LYS A 1 79 ? 12.784 -2.752 -21.971 1.00 91.62 79 LYS A O 1
ATOM 678 N N . ASN A 1 80 ? 10.939 -2.178 -20.815 1.00 91.19 80 ASN A N 1
ATOM 679 C CA . ASN A 1 80 ? 9.978 -2.382 -21.896 1.00 91.19 80 ASN A CA 1
ATOM 680 C C . ASN A 1 80 ? 9.937 -1.222 -22.905 1.00 91.19 80 ASN A C 1
ATOM 682 O O . ASN A 1 80 ? 9.254 -1.342 -23.915 1.00 91.19 80 ASN A O 1
ATOM 686 N N . ARG A 1 81 ? 10.683 -0.133 -22.654 1.00 90.12 81 ARG A N 1
ATOM 687 C CA . ARG A 1 81 ? 10.672 1.107 -23.452 1.00 90.12 81 ARG A CA 1
ATOM 688 C C . ARG A 1 81 ? 9.273 1.729 -23.560 1.00 90.12 81 ARG A C 1
ATOM 690 O O . ARG A 1 81 ? 8.925 2.309 -24.580 1.00 90.12 81 ARG A O 1
ATOM 697 N N . ASP A 1 82 ? 8.490 1.603 -22.492 1.00 90.75 82 ASP A N 1
ATOM 698 C CA . ASP A 1 82 ? 7.192 2.259 -22.357 1.00 90.75 82 ASP A CA 1
ATOM 699 C C . ASP A 1 82 ? 7.388 3.606 -21.655 1.00 90.75 82 ASP A C 1
ATOM 701 O O . ASP A 1 82 ? 7.492 3.685 -20.426 1.00 90.75 82 ASP A O 1
ATOM 705 N N . ASP A 1 83 ? 7.509 4.664 -22.456 1.00 85.31 83 ASP A N 1
ATOM 706 C CA . ASP A 1 83 ? 7.791 6.013 -21.968 1.00 85.31 83 ASP A CA 1
ATOM 707 C C . ASP A 1 83 ? 6.625 6.599 -21.153 1.00 85.31 83 ASP A C 1
ATOM 709 O O . ASP A 1 83 ? 6.871 7.272 -20.150 1.00 85.31 83 ASP A O 1
ATOM 713 N N . ILE A 1 84 ? 5.376 6.273 -21.511 1.00 87.88 84 ILE A N 1
ATOM 714 C CA . ILE A 1 84 ? 4.166 6.758 -20.827 1.00 87.88 84 ILE A CA 1
ATOM 715 C C . ILE A 1 84 ? 4.087 6.151 -19.426 1.00 87.88 84 ILE A C 1
ATOM 717 O O . ILE A 1 84 ? 3.941 6.860 -18.426 1.00 87.88 84 ILE A O 1
ATOM 721 N N . ALA A 1 85 ? 4.221 4.826 -19.329 1.00 82.19 85 ALA A N 1
ATOM 722 C CA . ALA A 1 85 ? 4.202 4.155 -18.036 1.00 82.19 85 ALA A CA 1
ATOM 723 C C . ALA A 1 85 ? 5.406 4.567 -17.177 1.00 82.19 85 ALA A C 1
ATOM 725 O O . ALA A 1 85 ? 5.283 4.693 -15.959 1.00 82.19 85 ALA A O 1
ATOM 726 N N . ARG A 1 86 ? 6.571 4.799 -17.795 1.00 84.50 86 ARG A N 1
ATOM 727 C CA . ARG A 1 86 ? 7.768 5.259 -17.083 1.00 84.50 86 ARG A CA 1
ATOM 728 C C . ARG A 1 86 ? 7.535 6.610 -16.409 1.00 84.50 86 ARG A C 1
ATOM 730 O O . ARG A 1 86 ? 7.843 6.737 -15.228 1.00 84.50 86 ARG A O 1
ATOM 737 N N . GLU A 1 87 ? 7.007 7.592 -17.134 1.00 85.69 87 GLU A N 1
ATOM 738 C CA . GLU A 1 87 ? 6.738 8.925 -16.584 1.00 85.69 87 GLU A CA 1
ATOM 739 C C . GLU A 1 87 ? 5.709 8.866 -15.450 1.00 85.69 87 GLU A C 1
ATOM 741 O O . GLU A 1 87 ? 5.954 9.390 -14.361 1.00 85.69 87 GLU A O 1
ATOM 746 N N . LYS A 1 88 ? 4.613 8.122 -15.657 1.00 87.12 88 LYS A N 1
ATOM 747 C CA . LYS A 1 88 ? 3.591 7.893 -14.628 1.00 87.12 88 LYS A CA 1
ATOM 748 C C . LYS A 1 88 ? 4.206 7.371 -13.325 1.00 87.12 88 LYS A C 1
ATOM 750 O O . LYS A 1 88 ? 3.940 7.919 -12.256 1.00 87.12 88 LYS A O 1
ATOM 755 N N . TYR A 1 89 ? 5.017 6.316 -13.398 1.00 86.06 89 TYR A N 1
ATOM 756 C CA . TYR A 1 89 ? 5.586 5.702 -12.197 1.00 86.06 89 TYR A CA 1
ATOM 757 C C . TYR A 1 89 ? 6.710 6.525 -11.561 1.00 86.06 89 TYR A C 1
ATOM 759 O O . TYR A 1 89 ? 6.887 6.433 -10.348 1.00 86.06 89 TYR A O 1
ATOM 767 N N . ASP A 1 90 ? 7.432 7.357 -12.318 1.00 82.88 90 ASP A N 1
ATOM 768 C CA . ASP A 1 90 ? 8.424 8.266 -11.731 1.00 82.88 90 ASP A CA 1
ATOM 769 C C . ASP A 1 90 ? 7.758 9.357 -10.876 1.00 82.88 90 ASP A C 1
ATOM 771 O O . ASP A 1 90 ? 8.224 9.646 -9.773 1.00 82.88 90 ASP A O 1
ATOM 775 N N . ILE A 1 91 ? 6.628 9.908 -11.335 1.00 83.69 91 ILE A N 1
ATOM 776 C CA . ILE A 1 91 ? 5.833 10.875 -10.562 1.00 83.69 91 ILE A CA 1
ATOM 777 C C . ILE A 1 91 ? 5.272 10.215 -9.299 1.00 83.69 91 ILE A C 1
ATOM 779 O O . ILE A 1 91 ? 5.442 10.734 -8.196 1.00 83.69 91 ILE A O 1
ATOM 783 N N . LEU A 1 92 ? 4.624 9.055 -9.451 1.00 82.12 92 LEU A N 1
ATOM 784 C CA . LEU A 1 92 ? 3.989 8.353 -8.335 1.00 82.12 92 LEU A CA 1
ATOM 785 C C . LEU A 1 92 ? 5.004 7.968 -7.259 1.00 82.12 92 LEU A C 1
ATOM 787 O O . LEU A 1 92 ? 4.777 8.251 -6.086 1.00 82.12 92 LEU A O 1
ATOM 791 N N . ARG A 1 93 ? 6.160 7.425 -7.653 1.00 79.62 93 ARG A N 1
ATOM 792 C CA . ARG A 1 93 ? 7.236 7.090 -6.718 1.00 79.62 93 ARG A CA 1
ATOM 793 C C . ARG A 1 93 ? 7.715 8.314 -5.938 1.00 79.62 93 ARG A C 1
ATOM 795 O O . ARG A 1 93 ? 7.782 8.252 -4.717 1.00 79.62 93 ARG A O 1
ATOM 802 N N . LYS A 1 94 ? 8.008 9.433 -6.612 1.00 76.50 94 LYS A N 1
ATOM 803 C CA . LYS A 1 94 ? 8.476 10.665 -5.946 1.00 76.50 94 LYS A CA 1
ATOM 804 C C . LYS A 1 94 ? 7.444 11.222 -4.965 1.00 76.50 94 LYS A C 1
ATOM 806 O O . LYS A 1 94 ? 7.817 11.665 -3.882 1.00 76.50 94 LYS A O 1
ATOM 811 N N . ASN A 1 95 ? 6.162 11.173 -5.321 1.00 76.88 95 ASN A N 1
ATOM 812 C CA . ASN A 1 95 ? 5.083 11.637 -4.450 1.00 76.88 95 ASN A CA 1
ATOM 813 C C . ASN A 1 95 ? 4.967 10.772 -3.186 1.00 76.88 95 ASN A C 1
ATOM 815 O O . ASN A 1 95 ? 4.825 11.302 -2.084 1.00 76.88 95 ASN A O 1
ATOM 819 N N . THR A 1 96 ? 5.072 9.449 -3.328 1.00 73.81 96 THR A N 1
ATOM 820 C CA . THR A 1 96 ? 5.032 8.524 -2.189 1.00 73.81 96 THR A CA 1
ATOM 821 C C . THR A 1 96 ? 6.294 8.625 -1.321 1.00 73.81 96 THR A C 1
ATOM 823 O O . THR A 1 96 ? 6.195 8.651 -0.093 1.00 73.81 96 THR A O 1
ATOM 826 N N . ASP A 1 97 ? 7.474 8.772 -1.929 1.00 68.38 97 ASP A N 1
ATOM 827 C CA . ASP A 1 97 ? 8.745 9.000 -1.224 1.00 68.38 97 ASP A CA 1
ATOM 828 C C . ASP A 1 97 ? 8.698 10.304 -0.405 1.00 68.38 97 ASP A C 1
ATOM 830 O O . ASP A 1 97 ? 9.113 10.338 0.753 1.00 68.38 97 ASP A O 1
ATOM 834 N N . PHE A 1 98 ? 8.129 11.376 -0.966 1.00 67.62 98 PHE A N 1
ATOM 835 C CA . PHE A 1 98 ? 7.959 12.641 -0.252 1.00 67.62 98 PHE A CA 1
ATOM 836 C C . PHE A 1 98 ? 7.028 12.496 0.959 1.00 67.62 98 PHE A C 1
ATOM 838 O O . PHE A 1 98 ? 7.372 12.947 2.052 1.00 67.62 98 PHE A O 1
ATOM 845 N N . TYR A 1 99 ? 5.883 11.826 0.791 1.00 65.06 99 TYR A N 1
ATOM 846 C CA . TYR A 1 99 ? 4.915 11.620 1.870 1.00 65.06 99 TYR A CA 1
ATOM 847 C C . TYR A 1 99 ? 5.473 10.763 3.018 1.00 65.06 99 TYR A C 1
ATOM 849 O O . TYR A 1 99 ? 5.296 11.079 4.199 1.00 65.06 99 TYR A O 1
ATOM 857 N N . THR A 1 100 ? 6.183 9.681 2.689 1.00 63.47 100 THR A N 1
ATOM 858 C CA . THR A 1 100 ? 6.822 8.821 3.698 1.00 63.47 100 THR A CA 1
ATOM 859 C C . THR A 1 100 ? 7.910 9.577 4.461 1.00 63.47 100 THR A C 1
ATOM 861 O O . THR A 1 100 ? 7.967 9.495 5.692 1.00 63.47 100 THR A O 1
ATOM 864 N N . LEU A 1 101 ? 8.721 10.382 3.767 1.00 65.06 101 LEU A N 1
ATOM 865 C CA . LEU A 1 101 ? 9.746 11.217 4.388 1.00 65.06 101 LEU A CA 1
ATOM 866 C C . LEU A 1 101 ? 9.134 12.294 5.298 1.00 65.06 101 LEU A C 1
ATOM 868 O O . LEU A 1 101 ? 9.596 12.469 6.427 1.00 65.06 101 LEU A O 1
ATOM 872 N N . SER A 1 102 ? 8.068 12.971 4.856 1.00 63.19 102 SER A N 1
ATOM 873 C CA . SER A 1 102 ? 7.391 14.001 5.652 1.00 63.19 102 SER A CA 1
ATOM 874 C C . SER A 1 102 ? 6.708 13.418 6.891 1.00 63.19 102 SER A C 1
ATOM 876 O O . SER A 1 102 ? 6.845 13.973 7.980 1.00 63.19 102 SER A O 1
ATOM 878 N N . SER A 1 103 ? 6.042 12.265 6.761 1.00 65.38 103 SER A N 1
ATOM 879 C CA . SER A 1 103 ? 5.409 11.564 7.890 1.00 65.38 103 SER A CA 1
ATOM 880 C C . SER A 1 103 ? 6.444 11.119 8.929 1.00 65.38 103 SER A C 1
ATOM 882 O O . SER A 1 103 ? 6.260 11.309 10.135 1.00 65.38 103 SER A O 1
ATOM 884 N N . ASN A 1 104 ? 7.576 10.572 8.476 1.00 64.44 104 ASN A N 1
ATOM 885 C CA . ASN A 1 104 ? 8.658 10.150 9.363 1.00 64.44 104 ASN A CA 1
ATOM 886 C C . ASN A 1 104 ? 9.331 11.345 10.056 1.00 64.44 104 ASN A C 1
ATOM 888 O O . ASN A 1 104 ? 9.646 11.261 11.247 1.00 64.44 104 ASN A O 1
ATOM 892 N N . LEU A 1 105 ? 9.499 12.471 9.355 1.00 67.19 105 LEU A N 1
ATOM 893 C CA . LEU A 1 105 ? 10.007 13.711 9.940 1.00 67.19 105 LEU A CA 1
ATOM 894 C C . LEU A 1 105 ? 9.056 14.245 11.015 1.00 67.19 105 LEU A C 1
ATOM 896 O O . LEU A 1 105 ? 9.509 14.580 12.106 1.00 67.19 105 LEU A O 1
ATOM 900 N N . GLU A 1 106 ? 7.748 14.276 10.758 1.00 66.56 106 GLU A N 1
ATOM 901 C CA . GLU A 1 106 ? 6.759 14.749 11.731 1.00 66.56 106 GLU A CA 1
ATOM 902 C C . GLU A 1 106 ? 6.727 13.868 12.988 1.00 66.56 106 GLU A C 1
ATOM 904 O O . GLU A 1 106 ? 6.751 14.381 14.109 1.00 66.56 106 GLU A O 1
ATOM 909 N N . LYS A 1 107 ? 6.753 12.538 12.826 1.00 67.00 107 LYS A N 1
ATOM 910 C CA . LYS A 1 107 ? 6.861 11.592 13.951 1.00 67.00 107 LYS A CA 1
ATOM 911 C C . LYS A 1 107 ? 8.134 11.834 14.758 1.00 67.00 107 LYS A C 1
ATOM 913 O O . LYS A 1 107 ? 8.079 11.915 15.985 1.00 67.00 107 LYS A O 1
ATOM 918 N N . THR A 1 108 ? 9.262 12.017 14.073 1.00 63.84 108 THR A N 1
ATOM 919 C CA . THR A 1 108 ? 10.556 12.309 14.703 1.00 63.84 108 THR A CA 1
ATOM 920 C C . THR A 1 108 ? 10.518 13.640 15.451 1.00 63.84 108 THR A C 1
ATOM 922 O O . THR A 1 108 ? 10.948 13.707 16.599 1.00 63.84 108 THR A O 1
ATOM 925 N N . LEU A 1 109 ? 9.933 14.688 14.866 1.00 68.25 109 LEU A N 1
ATOM 926 C CA . LEU A 1 109 ? 9.771 15.993 15.508 1.00 68.25 109 LEU A CA 1
ATOM 927 C C . LEU A 1 109 ? 8.856 15.923 16.734 1.00 68.25 109 LEU A C 1
ATOM 929 O O . LEU A 1 109 ? 9.199 16.500 17.760 1.00 68.25 109 LEU A O 1
ATOM 933 N N . ARG A 1 110 ? 7.740 15.185 16.679 1.00 66.25 110 ARG A N 1
ATOM 934 C CA . ARG A 1 110 ? 6.847 14.969 17.835 1.00 66.25 110 ARG A CA 1
ATOM 935 C C . ARG A 1 110 ? 7.563 14.255 18.979 1.00 66.25 110 ARG A C 1
ATOM 937 O O . ARG A 1 110 ? 7.469 14.696 20.121 1.00 66.25 110 ARG A O 1
ATOM 944 N N . ILE A 1 111 ? 8.320 13.201 18.669 1.00 66.31 111 ILE A N 1
ATOM 945 C CA . ILE A 1 111 ? 9.172 12.500 19.639 1.00 66.31 111 ILE A CA 1
ATOM 946 C C . ILE A 1 111 ? 10.159 13.492 20.261 1.00 66.31 1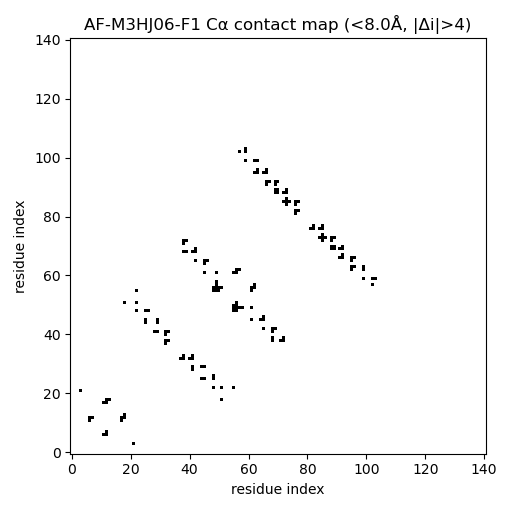11 ILE A C 1
ATOM 948 O O . ILE A 1 111 ? 10.205 13.643 21.476 1.00 66.31 111 ILE A O 1
ATOM 952 N N . ILE A 1 112 ? 10.873 14.240 19.419 1.00 60.28 112 ILE A N 1
ATOM 953 C CA . ILE A 1 112 ? 11.869 15.237 19.806 1.00 60.28 112 ILE A CA 1
ATOM 954 C C . ILE A 1 112 ? 11.274 16.381 20.657 1.00 60.28 112 ILE A C 1
ATOM 956 O O . ILE A 1 112 ? 11.957 16.908 21.539 1.00 60.28 112 ILE A O 1
ATOM 960 N N . LEU A 1 113 ? 10.045 16.821 20.386 1.00 61.25 113 LEU A N 1
ATOM 961 C CA . LEU A 1 113 ? 9.359 17.899 21.111 1.00 61.25 113 LEU A CA 1
ATOM 962 C C . LEU A 1 113 ? 8.816 17.447 22.473 1.00 61.25 113 LEU A C 1
ATOM 964 O O . LEU A 1 113 ? 8.733 18.268 23.381 1.00 61.25 113 LEU A O 1
ATOM 968 N N . ASN A 1 114 ? 8.527 16.155 22.636 1.00 63.47 114 ASN A N 1
ATOM 969 C CA . ASN A 1 114 ? 8.052 15.570 23.891 1.00 63.47 114 ASN A CA 1
ATOM 970 C C . ASN A 1 114 ? 9.179 15.191 24.878 1.00 63.47 114 ASN A C 1
ATOM 972 O O . ASN A 1 114 ? 8.891 14.688 25.963 1.00 63.47 114 ASN A O 1
ATOM 976 N N . PHE A 1 115 ? 10.455 15.441 24.552 1.00 51.09 115 PHE A N 1
ATOM 977 C CA . PHE A 1 115 ? 11.565 15.245 25.496 1.00 51.09 115 PHE A CA 1
ATOM 978 C C . PHE A 1 115 ? 11.621 16.351 26.570 1.00 51.09 115 PHE A C 1
ATOM 980 O O . PHE A 1 115 ? 11.391 17.525 26.263 1.00 51.09 115 PHE A O 1
ATOM 987 N N . PRO A 1 116 ? 11.989 16.019 27.825 1.00 51.75 116 PRO A N 1
ATOM 988 C CA . PRO A 1 116 ? 12.105 16.991 28.909 1.00 51.75 116 PRO A CA 1
ATOM 989 C C . PRO A 1 116 ? 13.095 18.120 28.571 1.00 51.75 116 PRO A C 1
ATOM 991 O O . PRO A 1 116 ? 14.180 17.893 28.031 1.00 51.75 116 PRO A O 1
ATOM 994 N N . LYS A 1 117 ? 12.717 19.357 28.927 1.00 53.41 117 LYS A N 1
ATOM 995 C CA . LYS A 1 117 ? 13.367 20.625 28.525 1.00 53.41 117 LYS A CA 1
ATOM 996 C C . LYS A 1 117 ? 14.874 20.716 28.825 1.00 53.41 117 LYS A C 1
ATOM 998 O O . LYS A 1 117 ? 15.575 21.497 28.186 1.00 53.41 117 LYS A O 1
ATOM 1003 N N . ASN A 1 118 ? 15.392 19.890 29.731 1.00 51.41 118 ASN A N 1
ATOM 1004 C CA . ASN A 1 118 ? 16.801 19.892 30.133 1.00 51.41 118 ASN A CA 1
ATOM 1005 C C . ASN A 1 118 ? 17.755 19.313 29.064 1.00 51.41 118 ASN A C 1
ATOM 1007 O O . ASN A 1 118 ? 18.964 19.453 29.203 1.00 51.41 118 ASN A O 1
ATOM 1011 N N . PHE A 1 119 ? 17.231 18.729 27.977 1.00 49.16 119 PHE A N 1
ATOM 1012 C CA . PHE A 1 119 ? 18.007 18.211 26.836 1.00 49.16 119 PHE A CA 1
ATOM 1013 C C . PHE A 1 119 ? 18.068 19.170 25.621 1.00 49.16 119 PHE A C 1
ATOM 1015 O O . PHE A 1 119 ? 18.590 18.817 24.567 1.00 49.16 119 PHE A O 1
ATOM 1022 N N . LEU A 1 120 ? 17.512 20.387 25.727 1.00 47.19 120 LEU A N 1
ATOM 1023 C CA . LEU A 1 120 ? 17.308 21.304 24.591 1.00 47.19 120 LEU A CA 1
ATOM 1024 C C . LEU A 1 120 ? 18.562 22.084 24.142 1.00 47.19 120 LEU A C 1
ATOM 1026 O O . LEU A 1 120 ? 18.547 22.652 23.052 1.00 47.19 120 LEU A O 1
ATOM 1030 N N . LYS A 1 121 ? 19.642 22.130 24.935 1.00 49.31 121 LYS A N 1
ATOM 1031 C CA . LYS A 1 121 ? 20.821 22.970 24.628 1.00 49.31 121 LYS A CA 1
ATOM 1032 C C . LYS A 1 121 ? 21.703 22.396 23.510 1.00 49.31 121 LYS A C 1
ATOM 1034 O O . LYS A 1 121 ? 22.163 23.143 22.660 1.00 49.31 121 LYS A O 1
ATOM 1039 N N . THR A 1 122 ? 21.821 21.074 23.425 1.00 50.81 122 THR A N 1
ATOM 1040 C CA . THR A 1 122 ? 22.524 20.339 22.351 1.00 50.81 122 THR A CA 1
ATOM 1041 C C . THR A 1 122 ? 21.737 20.280 21.030 1.00 50.81 122 THR A C 1
ATOM 1043 O O . THR A 1 122 ? 22.206 19.745 20.028 1.00 50.81 122 THR A O 1
ATOM 1046 N N . LYS A 1 123 ? 20.513 20.821 21.011 1.00 48.94 123 LYS A N 1
ATOM 1047 C CA . LYS A 1 123 ? 19.512 20.620 19.953 1.00 48.94 123 LYS A CA 1
ATOM 1048 C C . LYS A 1 123 ? 19.562 21.662 18.835 1.00 48.94 123 LYS A C 1
ATOM 1050 O O . LYS A 1 123 ? 19.274 21.328 17.688 1.00 48.94 123 LYS A O 1
ATOM 1055 N N . GLN A 1 124 ? 19.926 22.908 19.152 1.00 50.94 124 GLN A N 1
ATOM 1056 C CA . GLN A 1 124 ? 20.128 23.943 18.132 1.00 50.94 124 GLN A CA 1
ATOM 1057 C C . GLN A 1 124 ? 21.316 23.590 17.233 1.00 50.94 124 GLN A C 1
ATOM 1059 O O . GLN A 1 124 ? 21.187 23.659 16.016 1.00 50.94 124 GLN A O 1
ATOM 1064 N N . GLU A 1 125 ? 22.415 23.101 17.806 1.00 51.56 125 GLU A N 1
ATOM 1065 C CA . GLU A 1 125 ? 23.598 22.684 17.044 1.00 51.56 125 GLU A CA 1
ATOM 1066 C C . GLU A 1 125 ? 23.308 21.495 16.115 1.00 51.56 125 GLU A C 1
ATOM 1068 O O . GLU A 1 125 ? 23.745 21.496 14.966 1.00 51.56 125 GLU A O 1
ATOM 1073 N N . PHE A 1 126 ? 22.509 20.513 16.553 1.00 54.00 126 PHE A N 1
ATOM 1074 C CA . PHE A 1 126 ? 22.182 19.348 15.723 1.00 54.00 126 PHE A CA 1
ATOM 1075 C C . PHE A 1 126 ? 21.254 19.695 14.546 1.00 54.00 126 PHE A C 1
ATOM 1077 O O . PHE A 1 126 ? 21.492 19.258 13.421 1.00 54.00 126 PHE A O 1
ATOM 1084 N N . LEU A 1 127 ? 20.221 20.518 14.774 1.00 53.56 127 LEU A N 1
ATOM 1085 C CA . LEU A 1 127 ? 19.310 20.963 13.710 1.00 53.56 127 LEU A CA 1
ATOM 1086 C C . LEU A 1 127 ? 19.993 21.918 12.720 1.00 53.56 127 LEU A C 1
ATOM 1088 O O . LEU A 1 127 ? 19.750 21.810 11.518 1.00 53.56 127 LEU A O 1
ATOM 1092 N N . ILE A 1 128 ? 20.870 22.808 13.198 1.00 58.72 128 ILE A N 1
ATOM 1093 C CA . ILE A 1 128 ? 21.656 23.703 12.336 1.00 58.72 128 ILE A CA 1
ATOM 1094 C C . ILE A 1 128 ? 22.629 22.892 11.468 1.00 58.72 128 ILE A C 1
ATOM 1096 O O . ILE A 1 128 ? 22.705 23.134 10.263 1.00 58.72 128 ILE A O 1
ATOM 1100 N N . ASN A 1 129 ? 23.303 21.884 12.031 1.00 55.41 129 ASN A N 1
ATOM 1101 C CA . ASN A 1 129 ? 24.216 21.030 11.268 1.00 55.41 129 ASN A CA 1
ATOM 1102 C C . ASN A 1 129 ? 23.480 20.165 10.234 1.00 55.41 129 ASN A C 1
ATOM 1104 O O . ASN A 1 129 ? 23.914 20.093 9.087 1.00 55.41 129 ASN A O 1
ATOM 1108 N N . TYR A 1 130 ? 22.338 19.566 10.586 1.00 53.88 130 TYR A N 1
ATOM 1109 C CA . TYR A 1 130 ? 21.592 18.702 9.663 1.00 53.88 130 TYR A CA 1
ATOM 1110 C C . TYR A 1 130 ? 20.966 19.485 8.493 1.00 53.88 130 TYR A C 1
ATOM 1112 O O . TYR A 1 130 ? 21.038 19.056 7.340 1.00 53.88 130 TYR A O 1
ATOM 1120 N N . LEU A 1 131 ? 20.413 20.677 8.759 1.00 51.50 131 LEU A N 1
ATOM 1121 C CA . LEU A 1 131 ? 19.892 21.568 7.713 1.00 51.50 131 LEU A CA 1
ATOM 1122 C C . LEU A 1 131 ? 21.014 22.201 6.869 1.00 51.50 131 LEU A C 1
ATOM 1124 O O . LEU A 1 131 ? 20.829 22.419 5.670 1.00 51.50 131 LEU A O 1
ATOM 1128 N N . GLY A 1 132 ? 22.187 22.449 7.461 1.00 51.41 132 GLY A N 1
ATOM 1129 C CA . GLY A 1 132 ? 23.388 22.885 6.744 1.00 51.41 132 GLY A CA 1
ATOM 1130 C C . GLY A 1 132 ? 23.906 21.829 5.762 1.00 51.41 132 GLY A C 1
ATOM 1131 O O . GLY A 1 132 ? 24.222 22.154 4.618 1.00 51.41 132 GLY A O 1
ATOM 1132 N N . SER A 1 133 ? 23.916 20.552 6.155 1.00 47.09 133 SER A N 1
ATOM 1133 C CA . SER A 1 133 ? 24.303 19.445 5.271 1.00 47.09 133 SER A CA 1
ATOM 1134 C C . SER A 1 133 ? 23.321 19.234 4.113 1.00 47.09 133 SER A C 1
ATOM 1136 O O . SER A 1 133 ? 23.756 18.966 2.994 1.00 47.09 133 SER A O 1
ATOM 1138 N N . ALA A 1 134 ? 22.015 19.413 4.339 1.00 45.59 134 ALA A N 1
ATOM 1139 C CA . ALA A 1 134 ? 20.996 19.274 3.294 1.00 45.59 134 ALA A CA 1
ATOM 1140 C C . ALA A 1 134 ? 21.095 20.359 2.200 1.00 45.59 134 ALA A C 1
ATOM 1142 O O . ALA A 1 134 ? 20.873 20.066 1.026 1.00 45.59 134 ALA A O 1
ATOM 1143 N N . LYS A 1 135 ? 21.494 21.592 2.552 1.00 44.28 135 LYS A N 1
ATOM 1144 C CA . LYS A 1 135 ? 21.741 22.677 1.580 1.00 44.28 135 LYS A CA 1
ATOM 1145 C C . LYS A 1 135 ? 22.965 22.432 0.691 1.00 44.28 135 LYS A C 1
ATOM 1147 O O . LYS A 1 135 ? 22.955 22.805 -0.476 1.00 44.28 135 LYS A O 1
ATOM 1152 N N . ASN A 1 136 ? 24.001 21.775 1.209 1.00 40.84 136 ASN A N 1
ATOM 1153 C CA . ASN A 1 136 ? 25.214 21.490 0.433 1.00 40.84 136 ASN A CA 1
ATOM 1154 C C . ASN A 1 136 ? 25.030 20.362 -0.599 1.00 40.84 136 ASN A C 1
ATOM 1156 O O . ASN A 1 136 ? 25.810 20.267 -1.542 1.00 40.84 136 ASN A O 1
ATOM 1160 N N . LEU A 1 137 ? 23.986 19.540 -0.461 1.00 42.44 137 LEU A N 1
ATOM 1161 C CA . LEU A 1 137 ? 23.621 18.513 -1.442 1.00 42.44 137 LEU A CA 1
ATOM 1162 C C . LEU A 1 137 ? 22.771 19.054 -2.604 1.00 42.44 137 LEU A C 1
ATOM 1164 O O . LEU A 1 137 ? 22.782 18.443 -3.668 1.00 42.44 137 LEU A O 1
ATOM 1168 N N . SER A 1 138 ? 22.080 20.195 -2.449 1.00 39.69 138 SER A N 1
ATOM 1169 C CA . SER A 1 138 ? 21.315 20.816 -3.549 1.00 39.69 138 SER A CA 1
ATOM 1170 C C . SER A 1 138 ? 22.123 21.795 -4.404 1.00 39.69 138 SER A C 1
ATOM 1172 O O . SER A 1 138 ? 21.642 22.198 -5.454 1.00 39.69 138 SER A O 1
ATOM 1174 N N . ASN A 1 139 ? 23.321 22.195 -3.966 1.00 40.44 139 ASN A N 1
ATOM 1175 C CA . ASN A 1 139 ? 24.168 23.170 -4.669 1.00 40.44 139 ASN A CA 1
ATOM 1176 C C . ASN A 1 139 ? 25.297 22.530 -5.501 1.00 40.44 139 ASN A C 1
ATOM 1178 O O . ASN A 1 139 ? 26.095 23.254 -6.084 1.00 40.44 139 ASN A O 1
ATOM 1182 N N . ASN A 1 140 ? 25.368 21.195 -5.552 1.00 40.06 140 ASN A N 1
ATOM 1183 C CA . ASN A 1 140 ? 26.328 20.436 -6.367 1.00 40.06 140 ASN A CA 1
ATOM 1184 C C . ASN A 1 140 ? 25.635 19.628 -7.490 1.00 40.06 140 ASN A C 1
ATOM 1186 O O . ASN A 1 140 ? 26.115 18.557 -7.865 1.00 40.06 140 ASN A O 1
ATOM 1190 N N . GLN A 1 141 ? 24.507 20.127 -8.009 1.00 36.75 141 GLN A N 1
ATOM 1191 C CA . GLN A 1 141 ? 23.946 19.718 -9.304 1.00 36.75 141 GLN A CA 1
ATOM 1192 C C . GLN A 1 141 ? 24.119 20.837 -10.323 1.00 36.75 141 GLN A C 1
ATOM 1194 O O . GLN A 1 141 ? 23.892 22.005 -9.937 1.00 36.75 141 GLN A O 1
#

InterPro domains:
  IPR060703 FcpA-like [PF28277] (1-82)

Nearest PDB structures (foldseek):
  8xyv-assembly1_A  TM=4.895E-01  e=6.480E-01  synthetic construct
  7o40-assembly1_F  TM=3.947E-01  e=7.482E+00  Synechocystis sp. PCC 6803 substr. Kazusa
  6zw4-assembly1_E  TM=2.305E-01  e=1.910E+00  Nostoc punctiforme
  6zvr-assembly1_D  TM=2.412E-01  e=2.538E+00  Nostoc punctiforme
  6zvr-assembly1_C  TM=2.454E-01  e=3.374E+00  Nostoc punctiforme

Foldseek 3Di:
DDPLVVPPDVVQLPDPVSLVVLLVVLVVVLVVCVVVVVLVVSLVSLVVNLVSDVVSVLPLVSLVSNLVSLVVQLVVCVVVVPPPSNVVSVVVNVVSVVSSVVSVVVVVVVVVVPDPPVPCPVPVVVVVVVVVVVVVVVVPD